Protein AF-A0A835T6J5-F1 (afdb_monomer)

Mean predicted aligned error: 12.06 Å

InterPro domains:
  IPR006059 Bacterial-type extracellular solute-binding protein [PF01547] (27-86)
  IPR050490 Bacterial solute-binding protein 1 [PTHR43649] (29-95)

Secondary structure (DSSP, 8-state):
----TTPPP--B-----TT--SS-HHHHHHHHTSEETTEE--------------BHHHHHHTTPPPPSSHHHHHHHHHHHTTS-SSSSS-S---S----

pLDDT: mean 75.51, std 21.74, range [27.41, 97.31]

Organism: NCBI:txid2026947

Foldseek 3Di:
DDDDPPFDDQDKDWPDPPPDPDPPPPVCCQQPVQDDPNDRNDDPPDDDDDTDIDGVVVCVVVVHDPDPDPVSLVVQQVVQAQCPPRPPPGSHDGSDDDD

Solvent-accessible surface area (backbone atoms only — not comparable to full-atom values): 6812 Å² total; per-residue (Å²): 142,84,88,69,100,77,73,76,86,84,72,70,54,77,83,71,83,88,75,81,70,92,72,53,74,71,56,59,44,53,68,62,79,21,46,56,95,91,38,75,76,54,81,87,87,75,83,87,84,91,78,74,70,57,60,55,68,63,28,59,77,67,76,51,73,86,63,90,46,70,68,50,43,51,52,52,19,59,73,40,42,49,33,57,80,85,72,83,82,52,58,70,35,74,38,70,85,83,134

Radius of gyration: 19.53 Å; Cα contacts (8 Å, |Δi|>4): 77; chains: 1; bounding box: 49×26×46 Å

Structure (mmCIF, N/CA/C/O backbone):
data_AF-A0A835T6J5-F1
#
_entry.id   AF-A0A835T6J5-F1
#
loop_
_atom_site.group_PDB
_atom_site.id
_atom_site.type_symbol
_atom_site.label_atom_id
_atom_site.label_alt_id
_atom_site.label_comp_id
_atom_site.label_asym_id
_atom_site.label_entity_id
_atom_site.label_seq_id
_atom_site.pdbx_PDB_ins_code
_atom_site.Cartn_x
_atom_site.Cartn_y
_atom_site.Cartn_z
_atom_site.occupancy
_atom_site.B_iso_or_equiv
_atom_site.auth_seq_id
_atom_site.auth_comp_id
_atom_site.auth_asym_id
_atom_site.auth_atom_id
_atom_site.pdbx_PDB_model_num
ATOM 1 N N . MET A 1 1 ? 16.820 -0.039 12.023 1.00 32.03 1 MET A N 1
ATOM 2 C CA . MET A 1 1 ? 16.747 1.403 11.707 1.00 32.03 1 MET A CA 1
ATOM 3 C C . MET A 1 1 ? 18.146 1.865 11.347 1.00 32.03 1 MET A C 1
ATOM 5 O O . MET A 1 1 ? 18.948 2.090 12.241 1.00 32.03 1 MET A O 1
ATOM 9 N N . HIS A 1 2 ? 18.456 1.910 10.056 1.00 27.41 2 HIS A N 1
ATOM 10 C CA . HIS A 1 2 ? 19.681 2.502 9.526 1.00 27.41 2 HIS A CA 1
ATOM 11 C C . HIS A 1 2 ? 19.235 3.764 8.776 1.00 27.41 2 HIS A C 1
ATOM 13 O O . HIS A 1 2 ? 18.314 3.687 7.969 1.00 27.41 2 HIS A O 1
ATOM 19 N N . TYR A 1 3 ? 19.779 4.929 9.126 1.00 31.14 3 TYR A N 1
ATOM 20 C CA . TYR A 1 3 ? 19.421 6.215 8.520 1.00 31.14 3 TYR A CA 1
ATOM 21 C C . TYR A 1 3 ? 20.526 6.613 7.541 1.00 31.14 3 TYR A C 1
ATOM 23 O O . TYR A 1 3 ? 21.672 6.777 7.958 1.00 31.14 3 TYR A O 1
ATOM 31 N N . SER A 1 4 ? 20.185 6.754 6.258 1.00 36.22 4 SER A N 1
ATOM 32 C CA . SER A 1 4 ? 21.089 7.257 5.220 1.00 36.22 4 SER A CA 1
ATOM 33 C C . SER A 1 4 ? 20.763 8.729 4.911 1.00 36.22 4 SER A C 1
ATOM 35 O O . SER A 1 4 ? 19.604 9.050 4.618 1.00 36.22 4 SER A O 1
ATOM 37 N N . PRO A 1 5 ? 21.738 9.656 4.995 1.00 38.31 5 PRO A N 1
ATOM 38 C CA . PRO A 1 5 ? 21.523 11.088 4.822 1.00 38.31 5 PRO A CA 1
ATOM 39 C C . PRO A 1 5 ? 21.458 11.435 3.325 1.00 38.31 5 PRO A C 1
ATOM 41 O O . PRO A 1 5 ? 22.403 11.952 2.741 1.00 38.31 5 PRO A O 1
ATOM 44 N N . GLY A 1 6 ? 20.331 11.110 2.695 1.00 44.47 6 GLY A N 1
ATOM 45 C CA . GLY A 1 6 ? 20.061 11.412 1.282 1.00 44.47 6 GLY A CA 1
ATOM 46 C C . GLY A 1 6 ? 18.644 11.072 0.805 1.00 44.47 6 GLY A C 1
ATOM 47 O O . GLY A 1 6 ? 18.331 11.275 -0.366 1.00 44.47 6 GLY A O 1
ATOM 48 N N . GLY A 1 7 ? 17.784 10.555 1.692 1.00 44.09 7 GLY A N 1
ATOM 49 C CA . GLY A 1 7 ? 16.469 10.024 1.338 1.00 44.09 7 GLY A CA 1
ATOM 50 C C . GLY A 1 7 ? 15.523 11.071 0.748 1.00 44.09 7 GLY A C 1
ATOM 51 O O . GLY A 1 7 ? 15.252 12.107 1.358 1.00 44.09 7 GLY A O 1
ATOM 52 N N . ARG A 1 8 ? 14.996 10.777 -0.446 1.00 54.31 8 ARG A N 1
ATOM 53 C CA . ARG A 1 8 ? 13.906 11.526 -1.084 1.00 54.31 8 ARG A CA 1
ATOM 54 C C . ARG A 1 8 ? 12.692 11.586 -0.150 1.00 54.31 8 ARG A C 1
ATOM 56 O O . ARG A 1 8 ? 12.376 10.620 0.537 1.00 54.31 8 ARG A O 1
ATOM 63 N N . ALA A 1 9 ? 11.997 12.721 -0.140 1.00 47.72 9 ALA A N 1
ATOM 64 C CA . ALA A 1 9 ? 10.780 12.888 0.645 1.00 47.72 9 ALA A CA 1
ATOM 65 C C . ALA A 1 9 ? 9.698 11.893 0.183 1.00 47.72 9 ALA A C 1
ATOM 67 O O . ALA A 1 9 ? 9.229 11.948 -0.953 1.00 47.72 9 ALA A O 1
ATOM 68 N N . PHE A 1 10 ? 9.286 10.989 1.072 1.00 47.47 10 PHE A N 1
ATOM 69 C CA . PHE A 1 10 ? 8.209 10.037 0.813 1.00 47.47 10 PHE A CA 1
ATOM 70 C C . PHE A 1 10 ? 6.856 10.735 0.964 1.00 47.47 10 PHE A C 1
ATOM 72 O O . PHE A 1 10 ? 6.363 10.949 2.071 1.00 47.47 10 PHE A O 1
ATOM 79 N N . HIS A 1 11 ? 6.228 11.094 -0.154 1.00 48.78 11 HIS A N 1
ATOM 80 C CA . HIS A 1 11 ? 4.856 11.589 -0.141 1.00 48.78 11 HIS A CA 1
ATOM 81 C C . HIS A 1 11 ? 3.879 10.402 -0.233 1.00 48.78 11 HIS A C 1
ATOM 83 O O . HIS A 1 11 ? 3.578 9.910 -1.322 1.00 48.78 11 HIS A O 1
ATOM 89 N N . ALA A 1 12 ? 3.384 9.936 0.917 1.00 49.75 12 ALA A N 1
ATOM 90 C CA . ALA A 1 12 ? 2.323 8.934 1.012 1.00 49.75 12 ALA A CA 1
ATOM 91 C C . ALA A 1 12 ? 0.939 9.608 1.008 1.00 49.75 12 ALA A C 1
ATOM 93 O O . ALA A 1 12 ? 0.746 10.651 1.631 1.00 49.75 12 ALA A O 1
ATOM 94 N N . TYR A 1 13 ? -0.032 9.014 0.308 1.00 51.34 13 TYR A N 1
ATOM 95 C CA . TYR A 1 13 ? -1.383 9.569 0.169 1.00 51.34 13 TYR A CA 1
ATOM 96 C C . TYR A 1 13 ? -2.394 8.648 0.826 1.00 51.34 13 TYR A C 1
ATOM 98 O O . TYR A 1 13 ? -2.392 7.441 0.591 1.00 51.34 13 TYR A O 1
ATOM 106 N N . VAL A 1 14 ? -3.246 9.247 1.653 1.00 49.75 14 VAL A N 1
ATOM 107 C CA . VAL A 1 14 ? -4.321 8.574 2.376 1.00 49.75 14 VAL A CA 1
ATOM 108 C C . VAL A 1 14 ? -5.544 8.484 1.460 1.00 49.75 14 VAL A C 1
ATOM 110 O O . VAL A 1 14 ? -5.934 9.479 0.849 1.00 49.75 14 VAL A O 1
A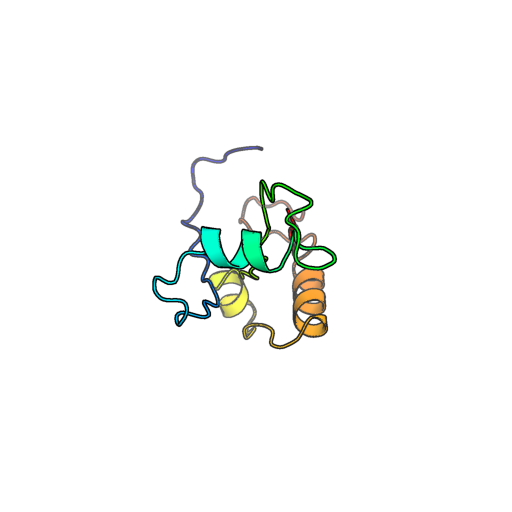TOM 113 N N . LEU A 1 15 ? -6.209 7.332 1.413 1.00 43.12 15 LEU A N 1
ATOM 114 C 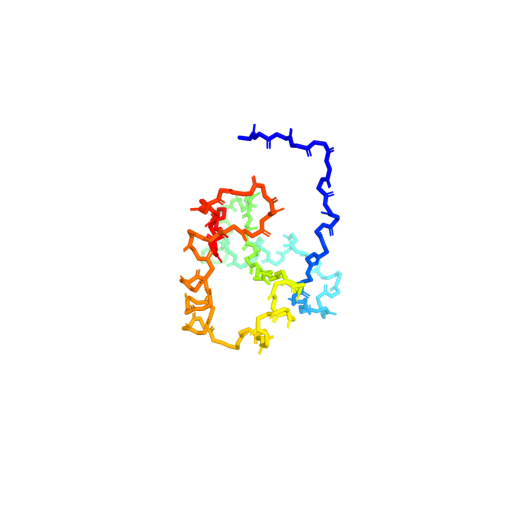CA . LEU A 1 15 ? -7.611 7.264 0.997 1.00 43.12 15 LEU A CA 1
ATOM 115 C C . LEU A 1 15 ? -8.470 7.680 2.204 1.00 43.12 15 LEU A C 1
ATOM 117 O O . LEU A 1 15 ? -8.738 6.854 3.072 1.00 43.12 15 LEU A O 1
ATOM 121 N N . THR A 1 16 ? -8.833 8.960 2.330 1.00 42.06 16 THR A N 1
ATOM 122 C CA . THR A 1 16 ? -9.649 9.438 3.462 1.00 42.06 16 THR A CA 1
ATOM 123 C C . THR A 1 16 ? -11.141 9.448 3.138 1.00 42.06 16 THR A C 1
ATOM 125 O O . THR A 1 16 ? -11.596 10.094 2.195 1.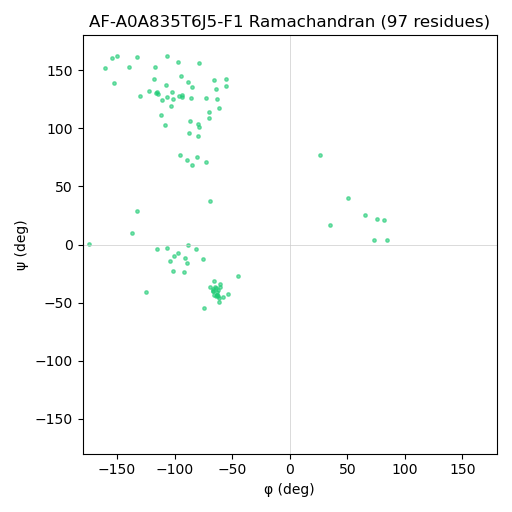00 42.06 16 THR A O 1
ATOM 128 N N . GLY A 1 17 ? -11.931 8.802 3.999 1.00 43.03 17 GLY A N 1
ATOM 129 C CA . GLY A 1 17 ? -13.375 9.019 4.127 1.00 43.03 17 GLY A CA 1
ATOM 130 C C . GLY A 1 17 ? -13.658 10.357 4.813 1.00 43.03 17 GLY A C 1
ATOM 131 O O . GLY A 1 17 ? -14.057 10.395 5.974 1.00 43.03 17 GLY A O 1
ATOM 132 N N . GLN A 1 18 ? -13.398 11.459 4.112 1.00 39.97 18 GLN A N 1
ATOM 133 C CA . GLN A 1 18 ? -13.419 12.842 4.609 1.00 39.97 18 GLN A CA 1
ATOM 134 C C . GLN A 1 18 ? -14.832 13.387 4.961 1.00 39.97 18 GLN A C 1
ATOM 136 O O . GLN A 1 18 ? -15.116 14.557 4.727 1.00 39.97 18 GLN A O 1
ATOM 141 N N . GLN A 1 19 ? -15.732 12.568 5.522 1.00 40.41 19 GLN A N 1
ATOM 142 C CA . GLN A 1 19 ? -17.102 12.956 5.908 1.00 40.41 19 GLN A CA 1
ATOM 143 C C . GLN A 1 19 ? -17.400 12.903 7.413 1.00 40.41 19 GLN A C 1
ATOM 145 O O . GLN A 1 19 ? -18.487 13.301 7.822 1.00 40.41 19 GLN A O 1
ATOM 150 N N . LEU A 1 20 ? -16.476 12.458 8.266 1.00 44.94 20 LEU A N 1
ATOM 151 C CA . LEU A 1 20 ? -16.731 12.389 9.709 1.00 44.94 20 LEU A CA 1
ATOM 152 C C . LEU A 1 20 ? -16.345 13.705 10.391 1.00 44.94 20 LEU A C 1
ATOM 154 O O . LEU A 1 20 ? -15.326 13.802 11.069 1.00 44.94 20 LEU A O 1
ATOM 158 N N . GLY A 1 21 ? -17.167 14.730 10.164 1.00 38.94 21 GLY A N 1
ATOM 159 C CA . GLY A 1 21 ? -17.143 15.955 10.955 1.00 38.94 21 GLY A CA 1
ATOM 160 C C . GLY A 1 21 ? -17.529 15.680 12.410 1.00 38.94 21 GLY A C 1
ATOM 161 O O . GLY A 1 21 ? -18.481 14.950 12.659 1.00 38.94 21 GLY A O 1
ATOM 162 N N . ASP A 1 22 ? -16.751 16.234 13.341 1.00 39.62 22 ASP A N 1
ATOM 163 C CA . ASP A 1 22 ? -17.083 16.754 14.683 1.00 39.62 22 ASP A CA 1
ATOM 164 C C . ASP A 1 22 ? -18.167 16.121 15.589 1.00 39.62 22 ASP A C 1
ATOM 166 O O . ASP A 1 22 ? -18.519 16.697 16.617 1.00 39.62 22 ASP A O 1
ATOM 170 N N . TYR A 1 23 ? -18.626 14.894 15.352 1.00 43.19 23 TYR A N 1
ATOM 171 C CA . TYR A 1 23 ? -19.466 14.157 16.302 1.00 43.19 23 TYR A CA 1
ATOM 172 C C . TYR A 1 23 ? -18.603 13.229 17.158 1.00 43.19 23 TYR A C 1
ATOM 174 O O . TYR A 1 23 ? -18.483 12.031 16.923 1.00 43.19 23 TYR A O 1
ATOM 182 N N . THR A 1 24 ? -17.920 13.844 18.126 1.00 49.28 24 THR A N 1
ATOM 183 C CA . THR A 1 24 ? -17.438 13.255 19.388 1.00 49.28 24 THR A CA 1
ATOM 184 C C . THR A 1 24 ? -17.180 11.738 19.370 1.00 49.28 24 THR A C 1
ATOM 186 O O . THR A 1 24 ? -17.882 10.943 19.992 1.00 49.28 24 THR A O 1
ATOM 189 N N . TYR A 1 25 ? -16.061 11.326 18.770 1.00 52.84 25 TYR A N 1
ATOM 190 C CA . TYR A 1 25 ? -15.527 9.952 18.822 1.00 52.84 25 TYR A CA 1
ATOM 191 C C . TYR A 1 25 ? -15.546 9.312 20.233 1.00 52.84 25 TYR A C 1
ATOM 193 O O . TYR A 1 25 ? -15.638 8.094 20.392 1.00 52.84 25 TYR A O 1
ATOM 201 N N . ARG A 1 26 ? -15.479 10.148 21.282 1.00 50.06 26 ARG A N 1
ATOM 202 C CA . ARG A 1 26 ? -15.587 9.767 22.698 1.00 50.06 26 ARG A CA 1
ATOM 203 C C . ARG A 1 26 ? -16.980 9.299 23.145 1.00 50.06 26 ARG A C 1
ATOM 205 O O . ARG A 1 26 ? -17.034 8.424 24.006 1.00 50.06 26 ARG A O 1
ATOM 212 N N . GLY A 1 27 ? -18.063 9.886 22.632 1.00 57.50 27 GLY A N 1
ATOM 213 C CA . GLY A 1 27 ? -19.441 9.548 23.021 1.00 57.50 27 GLY A CA 1
ATOM 214 C C . GLY A 1 27 ? -19.869 8.217 22.415 1.00 57.50 27 GLY A C 1
ATOM 215 O O . GLY A 1 27 ? -20.139 7.259 23.137 1.00 57.50 27 GLY A O 1
ATOM 216 N N . TRP A 1 28 ? -19.741 8.110 21.088 1.00 61.50 28 TRP A N 1
ATOM 217 C CA . TRP A 1 28 ? -20.098 6.905 20.337 1.00 61.50 28 TRP A CA 1
ATOM 218 C C . TRP A 1 28 ? -19.413 5.642 20.872 1.00 61.50 28 TRP A C 1
ATOM 220 O O . TRP A 1 28 ? -20.056 4.608 21.035 1.00 61.50 28 TRP A O 1
ATOM 230 N N . ARG A 1 29 ? -18.121 5.704 21.225 1.00 55.75 29 ARG A N 1
ATOM 231 C CA . ARG A 1 29 ? -17.410 4.523 21.739 1.00 55.75 29 ARG A CA 1
ATOM 232 C C . ARG A 1 29 ? -17.914 4.051 23.103 1.00 55.75 29 ARG A C 1
ATOM 234 O O . ARG A 1 29 ? -17.995 2.849 23.336 1.00 55.75 29 ARG A O 1
ATOM 241 N N . ARG A 1 3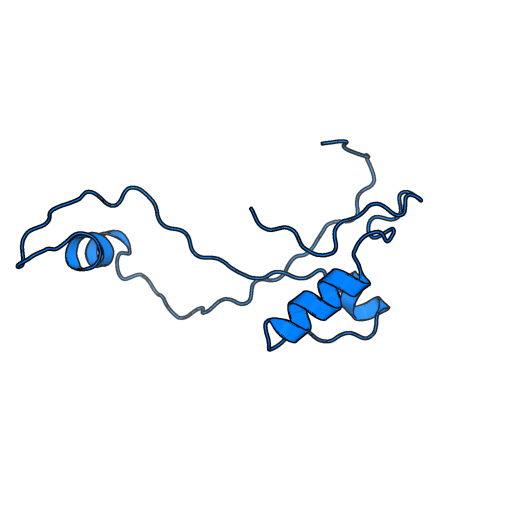0 ? -18.251 4.973 24.008 1.00 58.22 30 ARG A N 1
ATOM 242 C CA . ARG A 1 30 ? -18.814 4.606 25.317 1.00 58.22 30 ARG A CA 1
ATOM 243 C C . ARG A 1 30 ? -20.188 3.964 25.188 1.00 58.22 30 ARG A C 1
ATOM 245 O O . ARG A 1 30 ? -20.513 3.109 25.999 1.00 58.22 30 ARG A O 1
ATOM 252 N N . GLU A 1 31 ? -20.948 4.370 24.182 1.00 64.19 31 GLU A N 1
ATOM 253 C CA . GLU A 1 31 ? -22.329 3.941 23.969 1.00 64.19 31 GLU A CA 1
ATOM 254 C C . GLU A 1 31 ? -22.449 2.671 23.112 1.00 64.19 31 GLU A C 1
ATOM 256 O O . GLU A 1 31 ? -23.496 2.032 23.137 1.00 64.19 31 GLU A O 1
ATOM 261 N N . THR A 1 32 ? -21.397 2.270 22.381 1.00 69.62 32 THR A N 1
ATOM 262 C CA . THR A 1 32 ? -21.493 1.164 21.404 1.00 69.62 32 THR A CA 1
ATOM 263 C C . THR A 1 32 ? -20.497 0.019 21.595 1.00 69.62 32 THR A C 1
ATOM 265 O O . THR A 1 32 ? -20.893 -1.133 21.458 1.00 69.62 32 THR A O 1
ATOM 268 N N . VAL A 1 33 ? -19.224 0.274 21.929 1.00 74.19 33 VAL A N 1
ATOM 269 C CA . VAL A 1 33 ? -18.194 -0.794 22.004 1.00 74.19 33 VAL A CA 1
ATOM 270 C C . VAL A 1 33 ? -17.949 -1.329 23.413 1.00 74.19 33 VAL A C 1
ATOM 272 O O . VAL A 1 33 ? -17.227 -2.307 23.580 1.00 74.19 33 VAL A O 1
ATOM 275 N N . ALA A 1 34 ? -18.541 -0.708 24.431 1.00 77.50 34 ALA A N 1
ATOM 276 C CA . ALA A 1 34 ? -18.367 -1.107 25.824 1.00 77.50 34 ALA A CA 1
ATOM 277 C C . ALA A 1 34 ? -19.693 -1.201 26.587 1.00 77.50 34 ALA A C 1
ATOM 279 O O . ALA A 1 34 ? -19.708 -0.991 27.797 1.00 77.50 34 ALA A O 1
ATOM 280 N N . VAL A 1 35 ? -20.799 -1.499 25.899 1.00 84.44 35 VAL A N 1
ATOM 281 C CA . VAL A 1 35 ? -22.132 -1.628 26.502 1.00 84.44 35 VAL A CA 1
ATOM 282 C C . VAL A 1 35 ? -22.624 -3.068 26.398 1.00 8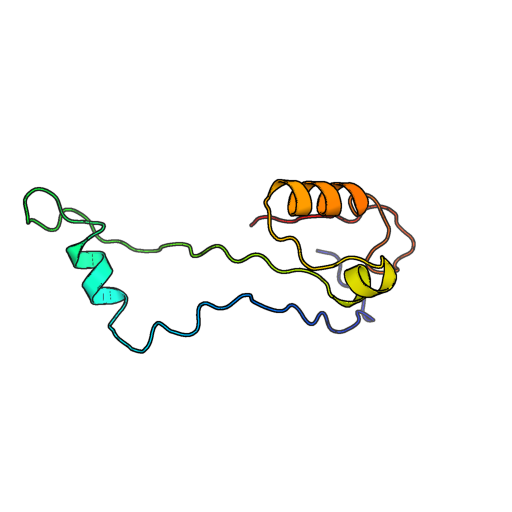4.44 35 VAL A C 1
ATOM 284 O O . VAL A 1 35 ? -22.637 -3.644 25.316 1.00 84.44 35 VAL A O 1
ATOM 287 N N . TYR A 1 36 ? -23.066 -3.629 27.521 1.00 80.50 36 TYR A N 1
ATOM 288 C CA . TYR A 1 36 ? -23.768 -4.910 27.589 1.00 80.50 36 TYR A CA 1
ATOM 289 C C . TYR A 1 36 ? -25.040 -4.716 28.419 1.00 80.50 36 TYR A C 1
ATOM 291 O O . TYR A 1 36 ? -24.987 -4.130 29.500 1.00 80.50 36 TYR A O 1
ATOM 299 N N . GLU A 1 37 ? -26.195 -5.125 27.883 1.00 88.44 37 GLU A N 1
ATOM 300 C CA . GLU A 1 37 ? -27.515 -4.917 28.511 1.00 88.44 37 GLU A CA 1
ATOM 301 C C . GLU A 1 37 ? -27.773 -3.455 28.942 1.00 88.44 37 GLU A C 1
ATOM 303 O O . GLU A 1 37 ? -28.303 -3.173 30.016 1.00 88.44 37 GLU A O 1
ATOM 308 N N . GLY A 1 38 ? -27.350 -2.492 28.115 1.00 83.69 38 GLY A N 1
ATOM 309 C CA . GLY A 1 38 ? -27.535 -1.061 28.386 1.00 83.69 38 GLY A CA 1
ATOM 310 C C . GLY A 1 38 ? -26.628 -0.488 29.483 1.00 83.69 38 GLY A C 1
ATOM 311 O O . GLY A 1 38 ? -26.743 0.691 29.811 1.00 83.69 38 GLY A O 1
ATOM 312 N N . LYS A 1 39 ? -25.706 -1.284 30.040 1.00 81.50 39 LYS A N 1
ATOM 313 C CA . LYS A 1 39 ? -24.726 -0.841 31.040 1.00 81.50 39 LYS A CA 1
ATOM 314 C C . LYS A 1 39 ? -23.336 -0.756 30.426 1.00 81.50 39 LYS A C 1
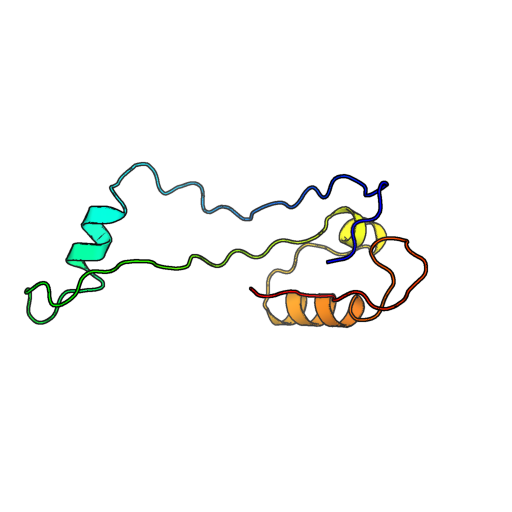ATOM 316 O O . LYS A 1 39 ? -22.918 -1.657 29.703 1.00 81.50 39 LYS A O 1
ATOM 321 N N . VAL A 1 40 ? -22.601 0.309 30.748 1.00 84.19 40 VAL A N 1
ATOM 322 C CA . VAL A 1 40 ? -21.188 0.441 30.368 1.00 84.19 40 VAL A CA 1
ATOM 323 C C . VAL A 1 40 ? -20.364 -0.563 31.182 1.00 84.19 40 VAL A C 1
ATOM 325 O O . VAL A 1 40 ? -20.275 -0.439 32.401 1.00 84.19 40 VAL A O 1
ATOM 328 N N . VAL A 1 41 ? -19.770 -1.551 30.512 1.00 87.81 41 VAL A N 1
ATOM 329 C CA . VAL A 1 41 ? -18.988 -2.653 31.109 1.00 87.81 41 VAL A CA 1
ATOM 330 C C . VAL A 1 41 ? -17.481 -2.528 30.884 1.00 87.81 41 VAL A C 1
ATOM 332 O O . VAL A 1 41 ? -16.711 -3.346 31.379 1.00 87.81 41 VAL A O 1
ATOM 335 N N . GLY A 1 42 ? -17.033 -1.509 30.149 1.00 77.69 42 GLY A N 1
ATOM 336 C CA . GLY A 1 42 ? -15.619 -1.327 29.839 1.00 77.69 42 GLY A CA 1
ATOM 337 C C . GLY A 1 42 ? -15.234 0.120 29.559 1.00 77.69 42 GLY A C 1
ATOM 338 O O . GLY A 1 42 ? -16.064 0.972 29.241 1.00 77.69 42 GLY A O 1
ATOM 339 N N . LEU A 1 43 ? -13.937 0.395 29.668 1.00 82.31 43 LEU A N 1
ATOM 340 C CA . LEU A 1 43 ? -13.340 1.670 29.287 1.00 82.31 43 LEU A CA 1
ATOM 341 C C . LEU A 1 43 ? -12.523 1.453 28.006 1.00 82.31 43 LEU A C 1
ATOM 343 O O . LEU A 1 43 ? -11.424 0.907 28.085 1.00 82.31 43 LEU A O 1
ATOM 347 N N . PRO A 1 44 ? -13.025 1.846 26.822 1.00 75.38 44 PRO A N 1
ATOM 348 C CA . PRO A 1 44 ? -12.261 1.717 25.588 1.00 75.38 44 PRO A CA 1
ATOM 349 C C . PRO A 1 44 ? -11.098 2.720 25.601 1.00 75.38 44 PRO A C 1
ATOM 351 O O . PRO A 1 44 ? -11.309 3.928 25.497 1.00 75.38 44 PRO A O 1
ATOM 354 N N . THR A 1 45 ? -9.870 2.222 25.747 1.00 78.69 45 THR A N 1
ATOM 355 C CA . THR A 1 45 ? -8.656 3.046 25.907 1.00 78.69 45 THR A CA 1
ATOM 356 C C . THR A 1 45 ? -7.955 3.367 24.590 1.00 78.69 45 THR A C 1
ATOM 358 O O . THR A 1 45 ? -7.265 4.378 24.492 1.00 78.69 45 THR A O 1
ATOM 361 N N . HIS A 1 46 ? -8.156 2.546 23.561 1.00 69.75 46 HIS A N 1
ATOM 362 C CA . HIS A 1 46 ? -7.612 2.756 22.225 1.00 69.75 46 HIS A CA 1
ATOM 363 C C . HIS A 1 46 ? -8.549 2.157 21.175 1.00 69.75 46 HIS A C 1
ATOM 365 O O . HIS A 1 46 ? -9.426 1.347 21.471 1.00 69.75 46 HIS A O 1
ATOM 371 N N . GLY A 1 47 ? -8.412 2.555 19.918 1.00 71.44 47 GLY A N 1
ATOM 372 C CA . GLY A 1 47 ? -8.850 1.704 18.820 1.00 71.44 47 GLY A CA 1
ATOM 373 C C . GLY A 1 47 ? -8.182 2.132 17.534 1.00 71.44 47 GLY A C 1
ATOM 374 O O . GLY A 1 47 ? -7.800 3.289 17.387 1.00 71.44 47 GLY A O 1
ATOM 375 N N . LEU A 1 48 ? -8.021 1.164 16.651 1.00 72.94 48 LEU A N 1
ATOM 376 C CA . LEU A 1 48 ? -7.188 1.270 15.474 1.00 72.94 48 LEU A CA 1
ATOM 377 C C . LEU A 1 48 ? -8.067 1.510 14.249 1.00 72.94 48 LEU A C 1
ATOM 379 O O . LEU A 1 48 ? -9.046 0.796 14.040 1.00 72.94 48 LEU A O 1
ATOM 383 N N . VAL A 1 49 ? -7.702 2.498 13.438 1.00 73.25 49 VAL A N 1
ATOM 384 C CA . VAL A 1 49 ? -8.243 2.653 12.087 1.00 73.25 49 VAL A CA 1
ATOM 385 C C . VAL A 1 49 ? -7.101 2.379 11.120 1.00 73.25 49 VAL A C 1
ATOM 387 O O . VAL A 1 49 ? -6.137 3.141 11.066 1.00 73.25 49 VAL A O 1
ATOM 390 N N . VAL A 1 50 ? -7.194 1.270 10.389 1.00 76.00 50 VAL A N 1
ATOM 391 C CA . VAL A 1 50 ? -6.168 0.855 9.427 1.00 76.00 50 VAL A CA 1
ATOM 392 C C . VAL A 1 50 ? -6.434 1.542 8.091 1.00 76.00 50 VAL A C 1
ATOM 394 O O . VAL A 1 50 ? -7.531 1.436 7.546 1.00 76.00 50 VAL A O 1
ATOM 397 N N . HIS A 1 51 ? -5.426 2.235 7.564 1.00 82.06 51 HIS A N 1
ATOM 398 C CA . HIS A 1 51 ? -5.453 2.840 6.234 1.00 82.06 51 HIS A CA 1
ATOM 399 C C . HIS A 1 51 ? -4.358 2.220 5.368 1.00 82.06 51 HIS A C 1
ATOM 401 O O . HIS A 1 51 ? -3.259 1.953 5.853 1.00 82.06 51 HIS A O 1
ATOM 407 N N . LEU A 1 52 ? -4.653 2.024 4.082 1.00 85.69 52 LEU A N 1
ATOM 408 C CA . LEU A 1 52 ? -3.673 1.568 3.101 1.00 85.69 52 LEU A CA 1
ATOM 409 C C . LEU A 1 52 ? -3.032 2.774 2.406 1.00 85.69 52 LEU A C 1
ATOM 411 O O . LEU A 1 52 ? -3.732 3.635 1.870 1.00 85.69 52 LEU A O 1
ATOM 415 N N . TYR A 1 53 ? -1.703 2.792 2.385 1.00 90.19 53 TYR A N 1
ATOM 416 C CA . TYR A 1 53 ? -0.886 3.785 1.693 1.00 90.19 53 TYR A CA 1
ATOM 417 C C . TYR A 1 53 ? -0.064 3.103 0.602 1.00 90.19 53 TYR A C 1
ATOM 419 O O . TYR A 1 53 ? 0.273 1.927 0.717 1.00 90.19 53 TYR A O 1
ATOM 427 N N . TYR A 1 54 ? 0.286 3.848 -0.446 1.00 92.12 54 TYR A N 1
ATOM 428 C CA . TYR A 1 54 ? 1.168 3.368 -1.508 1.00 92.12 54 TYR A CA 1
ATOM 429 C C . TYR A 1 54 ? 2.144 4.461 -1.955 1.00 92.12 54 TYR A C 1
ATOM 431 O O . TYR A 1 54 ? 1.855 5.659 -1.857 1.00 92.12 54 TYR A O 1
ATOM 439 N N . LEU A 1 55 ? 3.303 4.035 -2.458 1.00 93.06 55 LEU A N 1
ATOM 440 C CA . LEU A 1 55 ? 4.351 4.913 -2.970 1.00 93.06 55 LEU A CA 1
ATOM 441 C C . LEU A 1 55 ? 4.089 5.224 -4.444 1.00 93.06 55 LEU A C 1
ATOM 443 O O . LEU A 1 55 ? 4.268 4.379 -5.321 1.00 93.06 55 LEU A O 1
ATOM 447 N N . ARG A 1 56 ? 3.646 6.448 -4.727 1.00 92.56 56 ARG A N 1
ATOM 448 C CA . ARG A 1 56 ? 3.246 6.841 -6.084 1.00 92.56 56 ARG A CA 1
ATOM 449 C C . ARG A 1 56 ? 4.360 6.774 -7.107 1.00 92.56 56 ARG A C 1
ATOM 451 O O . ARG A 1 56 ? 4.083 6.394 -8.235 1.00 92.56 56 ARG A O 1
ATOM 458 N N . ASP A 1 57 ? 5.574 7.153 -6.736 1.00 93.00 57 ASP A N 1
ATOM 459 C CA . ASP A 1 57 ? 6.677 7.210 -7.694 1.00 93.00 57 ASP A CA 1
ATOM 460 C C . ASP A 1 57 ? 7.035 5.797 -8.167 1.00 93.00 57 ASP A C 1
ATOM 462 O O . ASP A 1 57 ? 7.184 5.576 -9.367 1.00 93.00 57 ASP A O 1
ATOM 466 N N . LEU A 1 58 ? 7.018 4.816 -7.253 1.00 93.69 58 LEU A N 1
ATOM 467 C CA . LEU A 1 58 ? 7.166 3.397 -7.589 1.00 93.69 58 LEU A CA 1
ATOM 468 C C . LEU A 1 58 ? 6.018 2.897 -8.469 1.00 93.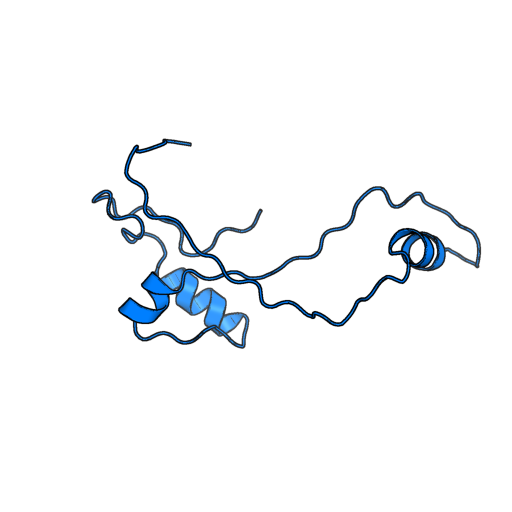69 58 LEU A C 1
ATOM 470 O O . LEU A 1 58 ? 6.245 2.195 -9.450 1.00 93.69 58 LEU A O 1
ATOM 474 N N . PHE A 1 59 ? 4.778 3.278 -8.152 1.00 95.25 59 PHE A N 1
ATOM 475 C CA . PHE A 1 59 ? 3.616 2.898 -8.958 1.00 95.25 59 PHE A CA 1
ATOM 476 C C . PHE A 1 59 ? 3.676 3.500 -10.364 1.00 95.25 59 PHE A C 1
ATOM 478 O O . PHE A 1 59 ? 3.449 2.790 -11.338 1.00 95.25 59 PHE A O 1
ATOM 485 N N . SER A 1 60 ? 4.032 4.779 -10.473 1.00 95.06 60 SER A N 1
ATOM 486 C CA . SER A 1 60 ? 4.192 5.494 -11.739 1.00 95.06 60 SER A CA 1
ATOM 487 C C . SER A 1 60 ? 5.294 4.859 -12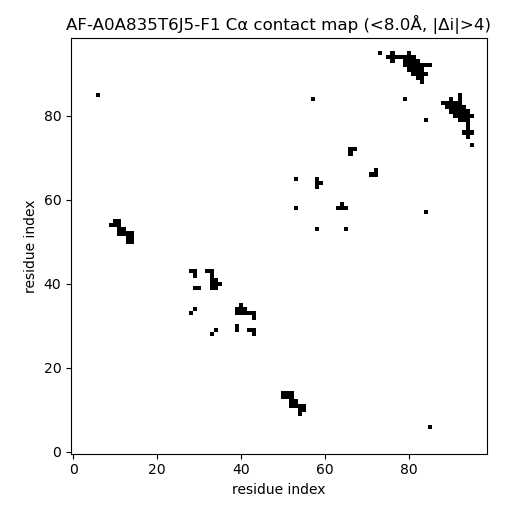.589 1.00 95.06 60 SER A C 1
ATOM 489 O O . SER A 1 60 ? 5.047 4.490 -13.736 1.00 95.06 60 SER A O 1
ATOM 491 N N . ALA A 1 61 ? 6.473 4.622 -12.002 1.00 93.81 61 ALA A N 1
ATOM 492 C CA . ALA A 1 61 ? 7.593 3.960 -12.670 1.00 93.81 61 ALA A CA 1
ATOM 493 C C . ALA A 1 61 ? 7.248 2.530 -13.125 1.00 93.81 61 ALA A C 1
ATOM 495 O O . ALA A 1 61 ? 7.706 2.082 -14.174 1.00 93.81 61 ALA A O 1
ATOM 496 N N . ALA A 1 62 ? 6.408 1.820 -12.367 1.00 94.56 62 ALA A N 1
ATOM 497 C CA . ALA A 1 62 ? 5.981 0.456 -12.669 1.00 94.56 62 ALA A CA 1
ATOM 498 C C . ALA A 1 62 ? 4.730 0.359 -13.568 1.00 94.56 62 ALA A C 1
ATOM 500 O O . ALA A 1 62 ? 4.294 -0.764 -13.852 1.00 94.56 62 ALA A O 1
ATOM 501 N N . GLY A 1 63 ? 4.136 1.490 -13.979 1.00 96.38 63 GLY A N 1
ATOM 502 C CA . GLY A 1 63 ? 2.890 1.541 -14.756 1.00 96.38 63 GLY A CA 1
ATOM 503 C C . GLY A 1 63 ? 1.657 1.018 -14.003 1.00 96.38 63 GLY A C 1
ATOM 504 O O . GLY A 1 63 ? 0.710 0.530 -14.619 1.00 96.38 63 GLY A O 1
ATOM 505 N N . LEU A 1 64 ? 1.673 1.064 -12.670 1.00 95.56 64 LEU A N 1
ATOM 506 C CA . LEU A 1 64 ? 0.632 0.526 -11.797 1.00 95.56 64 LEU A CA 1
ATOM 507 C C . LEU A 1 64 ? -0.396 1.591 -11.408 1.00 95.56 64 LEU A C 1
ATOM 509 O O . LEU A 1 64 ? -0.076 2.752 -11.161 1.00 95.56 64 LEU A O 1
ATOM 513 N N . ARG A 1 65 ? -1.654 1.163 -11.278 1.00 94.94 65 ARG A N 1
ATOM 514 C CA . ARG A 1 65 ? -2.729 1.958 -10.668 1.00 94.94 65 ARG A CA 1
ATOM 515 C C . ARG A 1 65 ? -2.910 1.557 -9.200 1.00 94.94 65 ARG A C 1
ATOM 517 O O . ARG A 1 65 ? -2.557 0.431 -8.854 1.00 94.94 65 ARG A O 1
ATOM 524 N N . PRO A 1 66 ? -3.482 2.429 -8.348 1.00 94.25 66 PRO A N 1
ATOM 525 C CA . PRO A 1 66 ? -3.788 2.074 -6.963 1.00 94.25 66 PRO A CA 1
ATOM 526 C C . PRO A 1 66 ? -4.676 0.821 -6.896 1.00 94.25 66 PRO A C 1
ATOM 528 O O . PRO A 1 66 ? -5.638 0.750 -7.674 1.00 94.25 66 PRO A O 1
ATOM 531 N N . PRO A 1 67 ? -4.386 -0.137 -5.994 1.00 94.19 67 PRO A N 1
ATOM 532 C CA . PRO A 1 67 ? -5.161 -1.365 -5.895 1.00 94.19 67 PRO A CA 1
ATOM 533 C C . PRO A 1 67 ? -6.588 -1.060 -5.440 1.00 94.19 67 PRO A C 1
ATOM 535 O O . PRO A 1 67 ? -6.828 -0.194 -4.595 1.00 94.19 67 PRO A O 1
ATOM 538 N N . ARG A 1 68 ? -7.549 -1.779 -6.013 1.00 94.38 68 ARG A N 1
ATOM 539 C CA . ARG A 1 68 ? -8.972 -1.715 -5.660 1.00 94.38 68 ARG A CA 1
ATOM 540 C C . ARG A 1 68 ? -9.419 -2.913 -4.830 1.00 94.38 68 ARG A C 1
ATOM 542 O O . ARG A 1 68 ? -10.490 -2.859 -4.233 1.00 94.38 68 ARG A O 1
ATOM 549 N N . THR A 1 69 ? -8.603 -3.962 -4.774 1.00 94.88 69 THR A N 1
ATOM 550 C CA . THR A 1 69 ? -8.860 -5.186 -4.011 1.00 94.88 69 THR A CA 1
ATOM 551 C C . THR A 1 69 ? -7.635 -5.589 -3.192 1.00 94.88 69 THR A C 1
ATOM 553 O O . THR A 1 69 ? -6.509 -5.165 -3.467 1.00 94.88 69 THR A O 1
ATOM 556 N N . TRP A 1 70 ? -7.850 -6.429 -2.178 1.00 92.94 70 TRP A N 1
ATOM 557 C CA . TRP A 1 70 ? -6.756 -6.993 -1.384 1.00 92.94 70 TRP A CA 1
ATOM 558 C C . TRP A 1 70 ? -5.845 -7.901 -2.208 1.00 92.94 70 TRP A C 1
ATOM 560 O O . TRP A 1 70 ? -4.632 -7.854 -2.029 1.00 92.94 70 TRP A O 1
ATOM 570 N N . ASP A 1 71 ? -6.402 -8.661 -3.151 1.00 96.69 71 ASP A N 1
ATOM 571 C CA . ASP A 1 71 ? -5.612 -9.517 -4.039 1.00 96.69 71 ASP A CA 1
ATOM 572 C C . ASP A 1 71 ? -4.673 -8.690 -4.925 1.00 96.69 71 ASP A C 1
ATOM 574 O O . ASP A 1 71 ? -3.498 -9.031 -5.066 1.00 96.69 71 ASP A O 1
ATOM 578 N N . GLU A 1 72 ? -5.145 -7.554 -5.454 1.00 95.06 72 GLU A N 1
ATOM 579 C CA . GLU A 1 72 ? -4.300 -6.603 -6.185 1.00 95.06 72 GLU A CA 1
ATOM 580 C C . GLU A 1 72 ? -3.201 -6.021 -5.290 1.00 95.06 72 GLU A C 1
ATOM 582 O O . GLU A 1 72 ? -2.042 -5.955 -5.703 1.00 95.06 72 GLU A O 1
ATOM 587 N N . ALA A 1 73 ? -3.536 -5.632 -4.055 1.00 94.06 73 ALA A N 1
ATOM 588 C CA . ALA A 1 73 ? -2.559 -5.100 -3.108 1.00 94.06 73 ALA A CA 1
ATOM 589 C C . ALA A 1 73 ? -1.464 -6.133 -2.783 1.00 94.06 73 ALA A C 1
ATOM 591 O O . ALA A 1 73 ? -0.278 -5.811 -2.844 1.00 94.06 73 ALA A O 1
ATOM 592 N N . ILE A 1 74 ? -1.842 -7.387 -2.515 1.00 95.50 74 ILE A N 1
ATOM 593 C CA . ILE A 1 74 ? -0.909 -8.485 -2.228 1.00 95.50 74 ILE A CA 1
ATOM 594 C C . ILE A 1 74 ? -0.066 -8.829 -3.461 1.00 95.50 74 ILE A C 1
ATOM 596 O O . ILE A 1 74 ? 1.133 -9.074 -3.333 1.00 95.50 74 ILE A O 1
ATOM 600 N N . ALA A 1 75 ? -0.653 -8.837 -4.660 1.00 97.12 75 ALA A N 1
ATOM 601 C CA . ALA A 1 75 ? 0.082 -9.094 -5.896 1.00 97.12 75 ALA A CA 1
ATOM 602 C C . ALA A 1 75 ? 1.147 -8.018 -6.158 1.00 97.12 75 ALA A C 1
ATOM 604 O O . ALA A 1 75 ? 2.287 -8.345 -6.492 1.00 97.12 75 ALA A O 1
ATOM 605 N N . ILE A 1 76 ? 0.805 -6.743 -5.951 1.00 96.19 76 ILE A N 1
ATOM 606 C CA . ILE A 1 76 ? 1.754 -5.630 -6.075 1.00 96.19 76 ILE A CA 1
ATOM 607 C C . ILE A 1 76 ? 2.835 -5.714 -4.992 1.00 96.19 76 ILE A C 1
ATOM 609 O O . ILE A 1 76 ? 4.016 -5.578 -5.305 1.00 96.19 76 ILE A O 1
ATOM 613 N N . ALA A 1 77 ? 2.462 -6.009 -3.745 1.00 95.88 77 ALA A N 1
ATOM 614 C CA . ALA A 1 77 ? 3.421 -6.201 -2.662 1.00 95.88 77 ALA A CA 1
ATOM 615 C C . ALA A 1 77 ? 4.425 -7.316 -2.984 1.00 95.88 77 ALA A C 1
ATOM 617 O O . ALA A 1 77 ? 5.627 -7.126 -2.840 1.00 95.88 77 ALA A O 1
ATOM 618 N N . ARG A 1 78 ? 3.962 -8.463 -3.498 1.00 96.94 78 ARG A N 1
ATOM 619 C CA . ARG A 1 78 ? 4.845 -9.560 -3.932 1.00 96.94 78 ARG A CA 1
ATOM 620 C C . ARG A 1 78 ? 5.793 -9.140 -5.052 1.00 96.94 78 ARG A C 1
ATOM 622 O O . ARG A 1 78 ? 6.932 -9.583 -5.053 1.00 96.94 78 ARG A O 1
ATOM 629 N N . ARG A 1 79 ? 5.340 -8.292 -5.981 1.00 95.88 79 ARG A N 1
ATOM 630 C CA . ARG A 1 79 ? 6.172 -7.778 -7.080 1.00 95.88 79 ARG A CA 1
ATOM 631 C C . ARG A 1 79 ? 7.335 -6.913 -6.582 1.00 95.88 79 ARG A C 1
ATOM 633 O O . ARG A 1 79 ? 8.401 -6.972 -7.180 1.00 95.88 79 ARG A O 1
ATOM 640 N N . PHE A 1 80 ? 7.122 -6.115 -5.538 1.00 95.94 80 PHE A N 1
ATOM 641 C CA . PHE A 1 80 ? 8.143 -5.224 -4.970 1.00 95.94 80 PHE A CA 1
ATOM 642 C C . PHE A 1 80 ? 8.975 -5.860 -3.849 1.00 95.94 80 PHE A C 1
ATOM 644 O O . PHE A 1 80 ? 9.969 -5.292 -3.412 1.00 95.94 80 PHE A O 1
ATOM 651 N N . ASN A 1 81 ? 8.571 -7.021 -3.343 1.00 97.31 81 ASN A N 1
ATOM 652 C CA . ASN A 1 81 ? 9.254 -7.637 -2.219 1.00 97.31 81 ASN A CA 1
ATOM 653 C C . ASN A 1 81 ? 10.618 -8.211 -2.628 1.00 97.31 81 ASN A C 1
ATOM 655 O O . ASN A 1 81 ? 10.695 -9.058 -3.515 1.00 97.31 81 ASN A O 1
ATOM 659 N N . GLY A 1 82 ? 11.672 -7.806 -1.922 1.00 96.19 82 GLY A N 1
ATOM 660 C CA . GLY A 1 82 ? 13.053 -8.194 -2.194 1.00 96.19 82 GLY A CA 1
ATOM 661 C C . GLY A 1 82 ? 13.666 -7.471 -3.392 1.00 96.19 82 GLY A C 1
ATOM 662 O O . GLY A 1 82 ? 14.603 -7.991 -3.986 1.00 96.19 82 GLY A O 1
ATOM 663 N N . THR A 1 83 ? 13.130 -6.314 -3.787 1.00 95.94 83 THR A N 1
ATOM 664 C CA . THR A 1 83 ? 13.746 -5.434 -4.797 1.00 95.94 83 THR A CA 1
ATOM 665 C C . THR A 1 83 ? 14.349 -4.203 -4.129 1.00 95.94 83 THR A C 1
ATOM 667 O O . THR A 1 83 ? 13.985 -3.908 -3.001 1.00 95.94 83 THR A O 1
ATOM 670 N N . ASP A 1 84 ? 15.246 -3.499 -4.815 1.00 95.19 84 ASP A N 1
ATOM 671 C CA . ASP A 1 84 ? 15.781 -2.208 -4.363 1.00 95.19 84 ASP A CA 1
ATOM 672 C C . ASP A 1 84 ? 14.757 -1.102 -4.680 1.00 95.19 84 ASP A C 1
ATOM 674 O O . ASP A 1 84 ? 14.543 -0.747 -5.846 1.00 95.19 84 ASP A O 1
ATOM 678 N N . LEU A 1 85 ? 14.042 -0.637 -3.658 1.00 94.00 85 LEU A N 1
ATOM 679 C CA . LEU A 1 85 ? 13.002 0.388 -3.749 1.00 94.00 85 LEU A CA 1
ATOM 680 C C . LEU A 1 85 ? 13.500 1.759 -3.284 1.00 94.00 85 LEU A C 1
ATOM 682 O O . LEU A 1 85 ? 12.898 2.771 -3.665 1.00 94.00 85 LEU A O 1
ATOM 686 N N . ASP A 1 86 ? 14.548 1.807 -2.462 1.00 91.88 86 ASP A N 1
ATOM 687 C CA . ASP A 1 86 ? 15.103 3.042 -1.905 1.00 91.88 86 ASP A CA 1
ATOM 688 C C . ASP A 1 86 ? 16.364 3.555 -2.630 1.00 91.88 86 ASP A C 1
ATOM 690 O O . ASP A 1 86 ? 16.737 4.724 -2.471 1.00 91.88 86 ASP A O 1
ATOM 694 N N . GLY A 1 87 ? 16.929 2.750 -3.529 1.00 92.19 87 GLY A N 1
ATOM 695 C CA . GLY A 1 87 ? 18.069 3.072 -4.377 1.00 92.19 87 GLY A CA 1
ATOM 696 C C . GLY A 1 87 ? 19.423 2.899 -3.690 1.00 92.19 87 GLY A C 1
ATOM 697 O O . GLY A 1 87 ? 20.391 3.528 -4.132 1.00 92.19 87 GLY A O 1
ATOM 698 N N . ASP A 1 88 ? 19.510 2.114 -2.614 1.00 95.00 88 ASP A N 1
ATOM 699 C CA . ASP A 1 88 ? 20.758 1.861 -1.888 1.00 95.00 88 ASP A CA 1
ATOM 700 C C . ASP A 1 88 ? 21.647 0.771 -2.528 1.00 95.00 88 ASP A C 1
ATOM 702 O O . ASP A 1 88 ? 22.787 0.556 -2.100 1.00 95.00 88 ASP A O 1
ATOM 706 N N . GLY A 1 89 ? 21.171 0.131 -3.601 1.00 95.19 89 GLY A N 1
ATOM 707 C CA . GLY A 1 89 ? 21.866 -0.936 -4.313 1.00 95.19 89 GLY A CA 1
ATOM 708 C C . GLY A 1 89 ? 21.676 -2.328 -3.703 1.00 95.19 89 GLY A C 1
ATOM 709 O O . GLY A 1 89 ? 22.274 -3.287 -4.205 1.00 95.19 89 GLY A O 1
ATOM 710 N N . ALA A 1 90 ? 20.863 -2.475 -2.653 1.00 95.06 90 ALA A N 1
ATOM 711 C CA . ALA A 1 90 ? 20.521 -3.743 -2.029 1.00 95.06 90 ALA A CA 1
ATOM 712 C C . ALA A 1 90 ? 19.081 -4.165 -2.364 1.00 95.06 90 ALA A C 1
ATOM 714 O O . ALA A 1 90 ? 18.101 -3.470 -2.141 1.00 95.06 90 ALA A O 1
ATOM 715 N N . ALA A 1 91 ? 18.931 -5.388 -2.873 1.00 95.75 91 ALA A N 1
ATOM 716 C CA . ALA A 1 91 ? 17.626 -5.971 -3.172 1.00 95.75 91 ALA A CA 1
ATOM 717 C C . ALA A 1 91 ? 17.018 -6.628 -1.915 1.00 95.75 91 ALA A C 1
ATOM 719 O O . ALA A 1 91 ? 16.956 -7.855 -1.809 1.00 95.75 91 ALA A O 1
ATOM 720 N N . ASN A 1 92 ? 16.644 -5.825 -0.917 1.00 96.00 92 ASN A N 1
ATOM 721 C CA . ASN A 1 92 ? 16.190 -6.312 0.394 1.00 96.00 92 ASN A CA 1
ATOM 722 C C . ASN A 1 92 ? 14.959 -5.578 0.962 1.00 96.00 92 ASN A C 1
ATOM 724 O O . ASN A 1 92 ? 14.597 -5.833 2.114 1.00 96.00 92 ASN A O 1
ATOM 728 N N . ASP A 1 93 ? 14.285 -4.737 0.175 1.00 95.44 93 ASP A N 1
ATOM 729 C CA . ASP A 1 93 ? 13.119 -3.997 0.658 1.00 95.44 93 ASP A CA 1
ATOM 730 C C . ASP A 1 93 ? 11.834 -4.829 0.702 1.00 95.44 93 ASP A C 1
ATOM 732 O O . ASP A 1 93 ? 11.642 -5.807 -0.024 1.00 95.44 93 ASP A O 1
ATOM 736 N N . TYR A 1 94 ? 10.899 -4.408 1.555 1.00 95.56 94 TYR A N 1
ATOM 737 C CA . TYR A 1 94 ? 9.608 -5.068 1.739 1.00 95.56 94 TYR A CA 1
ATOM 738 C C . TYR A 1 94 ? 8.522 -4.399 0.898 1.00 95.56 94 TYR A C 1
ATOM 740 O O . TYR A 1 94 ? 8.270 -3.201 1.013 1.00 95.56 94 TYR A O 1
ATOM 748 N N . GLY A 1 95 ? 7.795 -5.193 0.110 1.00 93.69 95 GLY A N 1
ATOM 749 C CA . GLY A 1 95 ? 6.716 -4.675 -0.738 1.00 93.69 95 GLY A CA 1
ATOM 750 C C . GLY A 1 95 ? 5.429 -4.312 0.016 1.00 93.69 95 GLY A C 1
ATOM 751 O O . GLY A 1 95 ? 4.544 -3.669 -0.546 1.00 93.69 95 GLY A O 1
ATOM 752 N N . MET A 1 96 ? 5.306 -4.718 1.282 1.00 92.25 96 MET A N 1
ATOM 753 C CA . MET A 1 96 ? 4.241 -4.296 2.190 1.00 92.25 96 MET A CA 1
ATOM 754 C C 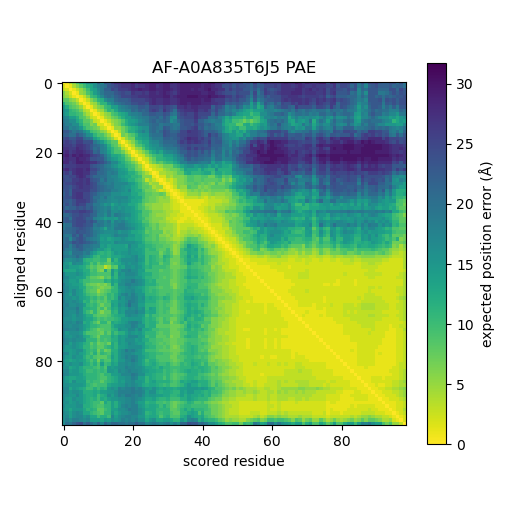. MET A 1 96 ? 4.733 -4.374 3.633 1.00 92.25 96 MET A C 1
ATOM 756 O O . MET A 1 96 ? 5.377 -5.343 4.025 1.00 92.25 96 MET A O 1
ATOM 760 N N . CYS A 1 97 ? 4.380 -3.369 4.428 1.00 85.62 97 CYS A N 1
ATOM 761 C CA . CYS A 1 97 ? 4.603 -3.340 5.866 1.00 85.62 97 CYS A CA 1
ATOM 762 C C . CYS A 1 97 ? 3.251 -3.152 6.556 1.00 85.62 97 CYS A C 1
ATOM 764 O O . CYS A 1 97 ? 2.464 -2.291 6.161 1.00 85.62 97 CYS A O 1
ATOM 766 N N . MET A 1 98 ? 2.984 -3.972 7.567 1.00 78.94 98 MET A N 1
ATOM 767 C CA . MET A 1 98 ? 1.866 -3.791 8.487 1.00 78.94 98 MET A CA 1
ATOM 768 C C . MET A 1 98 ? 2.467 -3.549 9.872 1.00 78.94 98 MET A C 1
ATOM 770 O O . MET A 1 98 ? 3.371 -4.288 10.266 1.00 78.94 98 MET A O 1
ATOM 774 N N . TRP A 1 99 ? 2.016 -2.495 10.556 1.00 59.81 99 TRP A N 1
ATOM 775 C CA . TRP A 1 99 ? 2.359 -2.232 11.957 1.00 59.81 99 TRP A CA 1
ATOM 776 C C . TRP A 1 99 ? 1.501 -3.090 12.885 1.00 59.81 99 TRP A C 1
ATOM 778 O O . TRP A 1 99 ? 0.280 -3.185 12.610 1.00 59.81 99 TRP A O 1
#

Sequence (99 aa):
MHYSPGGRAFHAYVLTGQQLGDYTYRGWRRETVAVYEGKVVGLPTHGLVVHLYYLRDLFSAAGLRPPRTWDEAIAIARRFNGTDLDGDGAANDYGMCMW